Protein AF-A0A969E0N2-F1 (afdb_monomer_lite)

Sequence (62 aa):
MRFRAFIGAVCALGLFAVTLFSDAAQAVPKGVTYDDIVNTGLANSCPQIEQTVRGSISLDKG

Radius of gyration: 20.52 Å; chains: 1; bounding box: 28×32×68 Å

Structure (mmCIF, N/CA/C/O backbone):
data_AF-A0A969E0N2-F1
#
_entry.id   AF-A0A969E0N2-F1
#
loop_
_atom_site.group_PDB
_atom_site.id
_atom_site.type_symbol
_atom_site.label_atom_id
_atom_site.label_alt_id
_atom_site.label_comp_id
_atom_site.label_asym_id
_atom_site.label_entity_id
_atom_site.label_seq_id
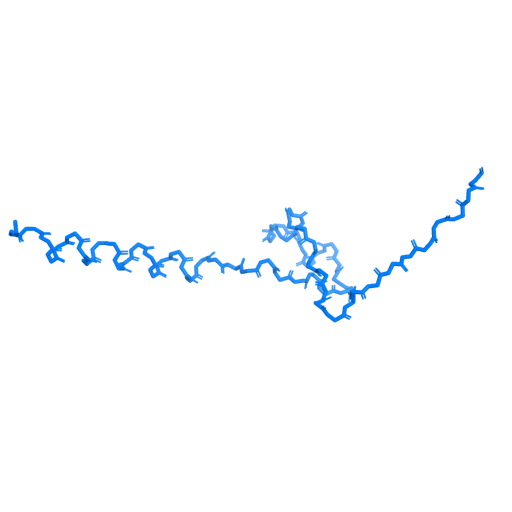_atom_site.pdbx_PDB_ins_code
_atom_site.Cartn_x
_atom_site.Cartn_y
_atom_site.Cartn_z
_atom_site.occupancy
_atom_site.B_iso_or_equiv
_atom_site.auth_seq_id
_atom_site.auth_comp_id
_atom_site.auth_asym_id
_atom_site.auth_atom_id
_atom_site.pdbx_PDB_model_num
ATOM 1 N N . MET A 1 1 ? -11.719 16.994 35.043 1.00 56.12 1 MET A N 1
ATOM 2 C CA . MET A 1 1 ? -10.485 16.237 35.375 1.00 56.12 1 MET A CA 1
ATOM 3 C C . MET A 1 1 ? -10.696 14.726 35.506 1.00 56.12 1 MET A C 1
ATOM 5 O O . MET A 1 1 ? -9.890 13.988 34.968 1.00 56.12 1 MET A O 1
ATOM 9 N N . ARG A 1 2 ? -11.768 14.264 36.163 1.00 69.19 2 ARG A N 1
ATOM 10 C CA . ARG A 1 2 ? -12.079 12.844 36.463 1.00 69.19 2 ARG A CA 1
ATOM 11 C C . ARG A 1 2 ? -11.978 11.864 35.282 1.00 69.19 2 ARG A C 1
ATOM 13 O O . ARG A 1 2 ? -11.424 10.789 35.436 1.00 69.19 2 ARG A O 1
ATOM 20 N N . PHE A 1 3 ? -12.443 12.256 34.097 1.00 79.81 3 PHE A N 1
ATOM 21 C CA . PHE A 1 3 ? -12.435 11.381 32.916 1.00 79.81 3 PHE A CA 1
ATOM 22 C C . PHE A 1 3 ? -11.221 11.566 32.000 1.00 79.81 3 PHE A C 1
ATOM 24 O O . PHE A 1 3 ? -11.147 10.926 30.961 1.00 79.81 3 PHE A O 1
ATOM 31 N N . ARG A 1 4 ? -10.253 12.425 32.355 1.00 79.38 4 ARG A N 1
ATOM 32 C CA . ARG A 1 4 ? -9.104 12.721 31.477 1.00 79.38 4 ARG A CA 1
ATOM 33 C C . ARG A 1 4 ? -8.260 11.477 31.197 1.00 79.38 4 ARG A C 1
ATOM 35 O O . ARG A 1 4 ? -7.845 11.283 30.063 1.00 79.38 4 ARG A O 1
ATOM 42 N N . ALA A 1 5 ? -8.067 10.628 32.207 1.00 81.81 5 ALA A N 1
ATOM 43 C CA . ALA A 1 5 ? -7.357 9.360 32.053 1.00 81.81 5 ALA A CA 1
ATOM 44 C C . ALA A 1 5 ? -8.124 8.378 31.151 1.00 81.81 5 ALA A C 1
ATOM 46 O O . ALA A 1 5 ? -7.530 7.736 30.293 1.00 81.81 5 ALA A O 1
ATOM 47 N N . PHE A 1 6 ? -9.451 8.320 31.293 1.00 87.25 6 PHE A N 1
ATOM 48 C CA . PHE A 1 6 ? -10.309 7.463 30.474 1.00 87.25 6 PHE A CA 1
ATOM 49 C C . PHE A 1 6 ? -10.331 7.903 29.003 1.00 87.25 6 PHE A C 1
ATOM 51 O O . PHE A 1 6 ? -10.134 7.087 28.111 1.00 87.25 6 PHE A O 1
ATOM 58 N N . ILE A 1 7 ? -10.485 9.207 28.749 1.00 87.31 7 ILE A N 1
ATOM 59 C CA . ILE A 1 7 ? -10.425 9.781 27.397 1.00 87.31 7 ILE A CA 1
ATOM 60 C C . ILE A 1 7 ? -9.048 9.519 26.770 1.00 87.31 7 ILE A C 1
ATOM 62 O O . ILE A 1 7 ? -8.972 9.098 25.621 1.00 87.31 7 ILE A O 1
ATOM 66 N N . GLY A 1 8 ? -7.965 9.693 27.537 1.00 88.62 8 GLY A N 1
ATOM 67 C CA . GLY A 1 8 ? -6.609 9.378 27.082 1.00 88.62 8 GLY A CA 1
ATOM 68 C C . GLY A 1 8 ? -6.431 7.908 26.693 1.00 88.62 8 GLY A C 1
ATOM 69 O O . GLY A 1 8 ? -5.852 7.629 25.648 1.00 88.62 8 GLY A O 1
ATOM 70 N N . ALA A 1 9 ? -6.979 6.977 27.478 1.00 88.31 9 ALA A N 1
ATOM 71 C CA . ALA A 1 9 ? -6.917 5.545 27.182 1.00 88.31 9 ALA A CA 1
ATOM 72 C C . ALA A 1 9 ? -7.687 5.176 25.902 1.00 88.31 9 ALA A C 1
ATOM 74 O O . ALA A 1 9 ? -7.173 4.429 25.071 1.00 88.31 9 ALA A O 1
ATOM 75 N N . VAL A 1 10 ? -8.883 5.740 25.704 1.00 90.44 10 VAL A N 1
ATOM 76 C CA . VAL A 1 10 ? -9.681 5.521 24.485 1.00 90.44 10 VAL A CA 1
ATOM 77 C C . VAL A 1 10 ? -8.974 6.095 23.254 1.00 90.44 10 VAL A C 1
ATOM 79 O O . VAL A 1 10 ? -8.897 5.425 22.227 1.00 90.44 10 VAL A O 1
ATOM 82 N N . CYS A 1 11 ? -8.397 7.296 23.352 1.00 86.25 11 CYS A N 1
ATOM 83 C CA . CYS A 1 11 ? -7.623 7.880 22.256 1.00 86.25 11 CYS A CA 1
ATOM 84 C C . CYS A 1 11 ? -6.356 7.073 21.942 1.00 86.25 11 CYS A C 1
ATOM 86 O O . CYS A 1 11 ? -6.054 6.866 20.771 1.00 86.25 11 CYS A O 1
ATOM 88 N N . ALA A 1 12 ? -5.636 6.588 22.957 1.00 86.44 12 ALA A N 1
ATOM 89 C CA . ALA A 1 12 ? -4.449 5.756 22.761 1.00 86.44 12 ALA A CA 1
ATOM 90 C C . ALA A 1 12 ? -4.790 4.431 22.060 1.00 86.44 12 ALA A C 1
ATOM 92 O O . ALA A 1 12 ? -4.090 4.035 21.132 1.00 86.44 12 ALA A O 1
ATOM 93 N N . LEU A 1 13 ? -5.898 3.787 22.441 1.00 84.94 13 LEU A N 1
ATOM 94 C CA . LEU A 1 13 ? -6.396 2.577 21.779 1.00 84.94 13 LEU A CA 1
ATOM 95 C C . LEU A 1 13 ? -6.845 2.843 20.336 1.00 84.94 13 LEU A C 1
ATOM 97 O O . LEU A 1 13 ? -6.538 2.052 19.447 1.00 84.94 13 LEU A O 1
ATOM 101 N N . GLY A 1 14 ? -7.530 3.962 20.088 1.00 82.50 14 GLY A N 1
ATOM 102 C CA . GLY A 1 14 ? -7.957 4.350 18.743 1.00 82.50 14 GLY A CA 1
ATOM 103 C C . GLY A 1 14 ? -6.779 4.631 17.809 1.00 82.50 14 GLY A C 1
ATOM 104 O O . GLY A 1 14 ? -6.759 4.150 16.680 1.00 82.50 14 GLY A O 1
ATOM 105 N N . LEU A 1 15 ? -5.762 5.350 18.291 1.00 81.38 15 LEU A N 1
ATOM 106 C CA . LEU A 1 15 ? -4.551 5.622 17.515 1.00 81.38 15 LEU A CA 1
ATOM 107 C C . LEU A 1 15 ? -3.739 4.346 17.261 1.00 81.38 15 LEU A C 1
ATOM 109 O O . LEU A 1 15 ? -3.274 4.146 16.143 1.00 81.38 15 LEU A O 1
ATOM 113 N N . PHE A 1 16 ? -3.632 3.455 18.252 1.00 76.56 16 PHE A N 1
ATOM 114 C CA . PHE A 1 16 ? -2.975 2.156 18.092 1.00 76.56 16 PHE A CA 1
ATOM 115 C C . PHE A 1 16 ? -3.666 1.280 17.034 1.00 76.56 16 PHE A C 1
ATOM 117 O O . PHE A 1 16 ? -2.997 0.681 16.190 1.00 76.56 16 PHE A O 1
ATOM 124 N N . ALA A 1 1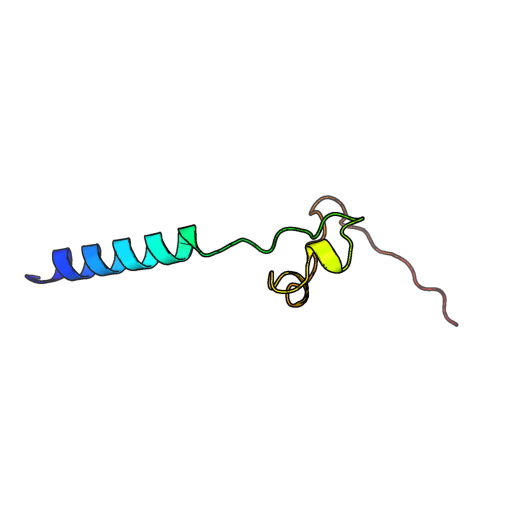7 ? -5.003 1.258 17.018 1.00 73.69 17 ALA A N 1
ATOM 125 C CA . ALA A 1 17 ? -5.760 0.564 15.981 1.00 73.69 17 ALA A CA 1
ATOM 126 C C . ALA A 1 17 ? -5.461 1.142 14.588 1.00 73.69 17 ALA A C 1
ATOM 128 O O . ALA A 1 17 ? -5.111 0.396 13.679 1.00 73.69 17 ALA A O 1
ATOM 129 N N . VAL A 1 18 ? -5.500 2.468 14.418 1.00 74.06 18 VAL A N 1
ATOM 130 C CA . VAL A 1 18 ? -5.197 3.094 13.119 1.00 74.06 18 VAL A CA 1
ATOM 131 C C . VAL A 1 18 ? -3.777 2.766 12.652 1.00 74.06 18 VAL A C 1
ATOM 133 O O . VAL A 1 18 ? -3.589 2.504 11.469 1.00 74.06 18 VAL A O 1
ATOM 136 N N . THR A 1 19 ? -2.786 2.699 13.547 1.00 70.31 19 THR A N 1
ATOM 137 C CA . THR A 1 19 ? -1.402 2.372 13.156 1.00 70.31 19 THR A CA 1
ATOM 138 C C . THR A 1 19 ? -1.197 0.934 12.680 1.00 70.31 19 THR A C 1
ATOM 140 O O . THR A 1 19 ? -0.317 0.710 11.859 1.00 70.31 19 THR A O 1
ATOM 143 N N . LEU A 1 20 ? -1.992 -0.031 13.153 1.00 62.88 20 LEU A N 1
ATOM 144 C CA . LEU A 1 20 ? -1.854 -1.437 12.746 1.00 62.88 20 LEU A CA 1
ATOM 145 C C . LEU A 1 20 ? -2.613 -1.775 11.458 1.00 62.88 20 LEU A C 1
ATOM 147 O O . LEU A 1 20 ? -2.226 -2.703 10.758 1.00 62.88 20 LEU A O 1
ATOM 151 N N . PHE A 1 21 ? -3.677 -1.033 11.144 1.00 63.91 21 PHE A N 1
ATOM 152 C CA . PHE A 1 21 ? -4.470 -1.223 9.921 1.00 63.91 21 PHE A CA 1
ATOM 153 C C . PHE A 1 21 ? -4.149 -0.201 8.823 1.00 63.91 21 PHE A C 1
ATOM 155 O O . PHE A 1 21 ? -4.719 -0.269 7.735 1.00 63.91 21 PHE A O 1
ATOM 162 N N . SER A 1 22 ? -3.246 0.748 9.084 1.00 61.91 22 SER A N 1
ATOM 163 C CA . SER A 1 22 ? -2.699 1.617 8.043 1.00 61.91 22 SER A CA 1
ATOM 164 C C . SER A 1 22 ? -1.567 0.883 7.340 1.00 61.91 22 SER A C 1
ATOM 166 O O . SER A 1 22 ? -0.395 1.097 7.642 1.00 61.91 22 SER A O 1
ATOM 168 N N . ASP A 1 23 ? -1.921 0.011 6.400 1.00 59.31 23 ASP A N 1
ATOM 169 C CA . ASP A 1 23 ? -0.971 -0.425 5.384 1.00 59.31 23 ASP A CA 1
ATOM 170 C C . ASP A 1 23 ? -0.593 0.827 4.584 1.00 59.31 23 ASP A C 1
ATOM 172 O O . ASP A 1 23 ? -1.395 1.382 3.826 1.00 59.31 23 ASP A O 1
ATOM 176 N N . ALA A 1 24 ? 0.603 1.362 4.833 1.00 57.91 24 ALA A N 1
ATOM 177 C CA . ALA A 1 24 ? 1.157 2.410 3.995 1.00 57.91 24 ALA A CA 1
ATOM 178 C C . ALA A 1 24 ? 1.263 1.810 2.594 1.00 57.91 24 ALA A C 1
ATOM 180 O O . ALA A 1 24 ? 2.040 0.877 2.421 1.00 57.91 24 ALA A O 1
ATOM 181 N N . ALA A 1 25 ? 0.438 2.296 1.656 1.00 55.00 25 ALA A N 1
ATOM 182 C CA . ALA A 1 25 ? 0.245 1.723 0.325 1.00 55.00 25 ALA A CA 1
ATOM 183 C C . ALA A 1 25 ? 1.561 1.169 -0.233 1.00 55.00 25 ALA A C 1
ATOM 185 O O . ALA A 1 25 ? 2.433 1.929 -0.655 1.00 55.00 25 ALA A O 1
ATOM 186 N N . GLN A 1 26 ? 1.735 -0.150 -0.158 1.00 56.41 26 GLN A N 1
ATOM 187 C CA . GLN A 1 26 ? 2.991 -0.762 -0.554 1.00 56.41 26 GLN A CA 1
ATOM 188 C C . GLN A 1 26 ? 3.090 -0.677 -2.071 1.00 56.41 26 GLN A C 1
ATOM 190 O O . GLN A 1 26 ? 2.108 -0.891 -2.787 1.00 56.41 26 GLN A O 1
ATOM 195 N N . ALA A 1 27 ? 4.270 -0.311 -2.571 1.00 58.44 27 ALA A N 1
ATOM 196 C CA . ALA A 1 27 ? 4.521 -0.323 -4.001 1.00 58.44 27 ALA A CA 1
ATOM 197 C C . ALA A 1 27 ? 4.226 -1.733 -4.523 1.00 58.44 27 ALA A C 1
ATOM 199 O O . ALA A 1 27 ? 4.875 -2.690 -4.106 1.00 58.44 27 ALA A O 1
ATOM 200 N N . VAL A 1 28 ? 3.235 -1.859 -5.409 1.00 60.50 28 VAL A N 1
ATOM 201 C CA . VAL A 1 28 ? 2.919 -3.134 -6.052 1.00 60.50 28 VAL A CA 1
ATOM 202 C C . VAL A 1 28 ? 4.186 -3.614 -6.773 1.00 60.50 28 VAL A C 1
ATOM 204 O O . VAL A 1 28 ? 4.665 -2.908 -7.670 1.00 60.50 28 VAL A O 1
ATOM 207 N N . PRO A 1 29 ? 4.772 -4.764 -6.388 1.00 61.75 29 PRO A N 1
ATOM 208 C CA . PRO A 1 29 ? 5.985 -5.248 -7.022 1.00 61.75 29 PRO A CA 1
ATOM 209 C C . PRO A 1 29 ? 5.721 -5.515 -8.504 1.00 61.75 29 PRO A C 1
ATOM 211 O O . PRO A 1 29 ? 4.696 -6.087 -8.884 1.00 61.75 29 PRO A O 1
ATOM 214 N N . LYS A 1 30 ? 6.647 -5.089 -9.369 1.00 67.56 30 LYS A N 1
ATOM 215 C CA . LYS A 1 30 ? 6.551 -5.375 -10.805 1.00 67.56 30 LYS A CA 1
ATOM 216 C C . LYS A 1 30 ? 6.553 -6.892 -11.004 1.00 67.56 30 LYS A C 1
ATOM 218 O O . LYS A 1 30 ? 7.489 -7.555 -10.572 1.00 67.56 30 LYS A O 1
ATOM 223 N N . GLY A 1 31 ? 5.528 -7.414 -11.677 1.00 73.62 31 GLY A N 1
ATOM 224 C CA . GLY A 1 31 ? 5.401 -8.843 -11.980 1.00 73.62 31 GLY A CA 1
ATOM 225 C C . GLY A 1 31 ? 4.330 -9.598 -11.191 1.00 73.62 31 GLY A C 1
ATOM 226 O O . GLY A 1 31 ? 4.216 -10.802 -11.390 1.00 73.62 31 GLY A O 1
ATOM 227 N N . VAL A 1 32 ? 3.533 -8.933 -10.345 1.00 80.94 32 VAL A N 1
ATOM 228 C CA . VAL A 1 32 ? 2.311 -9.556 -9.805 1.00 80.94 32 VAL A CA 1
ATOM 229 C C . VAL A 1 32 ? 1.298 -9.795 -10.922 1.00 80.94 32 VAL A C 1
ATOM 231 O O . VAL A 1 32 ? 1.107 -8.948 -11.802 1.00 80.94 32 VAL A O 1
ATOM 234 N N . THR A 1 33 ? 0.667 -10.962 -10.904 1.00 88.25 33 THR A N 1
ATOM 235 C CA . THR A 1 33 ? -0.367 -11.328 -11.871 1.00 88.25 33 THR A CA 1
ATOM 236 C C . THR A 1 33 ? -1.751 -10.958 -11.347 1.00 88.25 33 THR A C 1
ATOM 238 O O . THR A 1 33 ? -1.917 -10.590 -10.185 1.00 88.25 33 THR A O 1
ATOM 241 N N . TYR A 1 34 ? -2.762 -11.028 -12.217 1.00 86.75 34 TYR A N 1
ATOM 242 C CA . TYR A 1 34 ? -4.147 -10.735 -11.840 1.00 86.75 34 TYR A CA 1
ATOM 243 C C . TYR A 1 34 ? -4.616 -11.591 -10.654 1.00 86.75 34 TYR A C 1
ATOM 245 O O . TYR A 1 34 ? -5.243 -11.074 -9.728 1.00 86.75 34 TYR A O 1
ATOM 253 N N . ASP A 1 35 ? -4.252 -12.874 -10.659 1.00 91.56 35 ASP A N 1
ATOM 254 C CA . ASP A 1 35 ? -4.667 -13.835 -9.638 1.00 91.56 35 ASP A CA 1
ATOM 255 C C . ASP A 1 35 ? -4.059 -13.518 -8.263 1.00 91.56 35 ASP A C 1
ATOM 257 O O . ASP A 1 35 ? -4.681 -13.788 -7.238 1.00 91.56 35 ASP A O 1
ATOM 261 N N . ASP A 1 36 ? -2.897 -12.859 -8.233 1.00 84.06 36 ASP A N 1
ATOM 262 C CA . 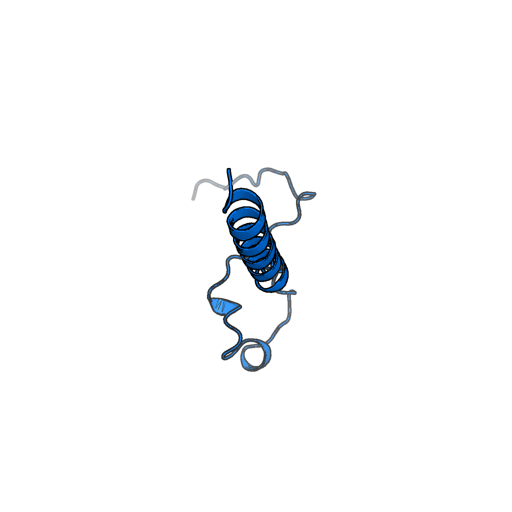ASP A 1 36 ? -2.223 -12.451 -6.995 1.00 84.06 36 ASP A CA 1
ATOM 263 C C . ASP A 1 36 ? -2.870 -11.213 -6.347 1.00 84.06 36 ASP A C 1
ATOM 265 O O . ASP A 1 36 ? -2.670 -10.949 -5.160 1.00 84.06 36 ASP A O 1
ATOM 269 N N . ILE A 1 37 ? -3.632 -10.424 -7.117 1.00 85.75 37 ILE A N 1
ATOM 270 C CA . ILE A 1 37 ? -4.182 -9.131 -6.672 1.00 85.75 37 ILE A CA 1
ATOM 271 C C . ILE A 1 37 ? -5.712 -9.093 -6.602 1.00 85.75 37 ILE A C 1
ATOM 273 O O . ILE A 1 37 ? -6.282 -8.122 -6.094 1.00 85.75 37 ILE A O 1
ATOM 277 N N . VAL A 1 38 ? -6.405 -10.120 -7.093 1.00 90.62 38 VAL A N 1
ATOM 278 C CA . VAL A 1 38 ? -7.868 -10.167 -7.041 1.00 90.62 38 VAL A CA 1
ATOM 279 C C . VAL A 1 38 ? -8.346 -10.239 -5.582 1.00 90.62 38 VAL A C 1
ATOM 281 O O . VAL A 1 38 ? -7.832 -11.003 -4.774 1.00 90.62 38 VAL A O 1
ATOM 284 N N . ASN A 1 39 ? -9.332 -9.414 -5.219 1.00 87.94 39 ASN A N 1
ATOM 285 C CA . ASN A 1 39 ? -9.900 -9.296 -3.862 1.00 87.94 39 ASN A CA 1
ATOM 286 C C . ASN A 1 39 ? -8.958 -8.788 -2.750 1.00 87.94 39 ASN A C 1
ATOM 288 O O . ASN A 1 39 ? -9.377 -8.726 -1.597 1.00 87.94 39 ASN A O 1
ATOM 292 N N . THR A 1 40 ? -7.729 -8.372 -3.061 1.00 84.69 40 THR A N 1
ATOM 293 C CA . THR A 1 40 ? -6.790 -7.852 -2.046 1.00 84.69 40 THR A CA 1
ATOM 294 C C . THR A 1 40 ? -6.948 -6.352 -1.787 1.00 84.69 40 THR A C 1
ATOM 296 O O . THR A 1 40 ? -6.453 -5.835 -0.792 1.00 84.69 40 THR A O 1
ATOM 299 N N . GLY A 1 41 ? -7.620 -5.626 -2.689 1.00 82.94 41 GLY A N 1
ATOM 300 C CA . GLY A 1 41 ? -7.735 -4.164 -2.635 1.00 82.94 41 GLY A CA 1
ATOM 301 C C . GLY A 1 41 ? -6.502 -3.411 -3.157 1.00 82.94 41 GLY A C 1
ATOM 302 O O . GLY A 1 41 ? -6.574 -2.193 -3.330 1.00 82.94 41 GLY A O 1
ATOM 303 N N . LEU A 1 42 ? -5.411 -4.110 -3.502 1.00 80.19 42 LEU A N 1
ATOM 304 C CA . LEU A 1 42 ? -4.196 -3.506 -4.073 1.00 80.19 42 LEU A CA 1
ATOM 305 C C . LEU A 1 42 ? -4.470 -2.785 -5.400 1.00 80.19 42 LEU A C 1
ATOM 307 O O . LEU A 1 42 ? -3.874 -1.748 -5.671 1.00 80.19 42 LEU A O 1
ATOM 311 N N . ALA A 1 43 ? -5.424 -3.284 -6.192 1.00 83.38 43 ALA A N 1
ATOM 312 C CA . ALA A 1 43 ? -5.835 -2.666 -7.455 1.00 83.38 43 ALA A CA 1
ATOM 313 C C . ALA A 1 43 ? -6.461 -1.265 -7.293 1.00 83.38 43 A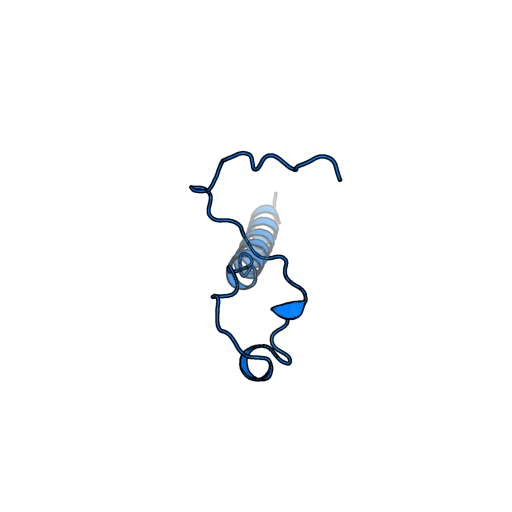LA A C 1
ATOM 315 O O . ALA A 1 43 ? -6.485 -0.494 -8.248 1.00 83.38 43 ALA A O 1
ATOM 316 N N . ASN A 1 44 ? -6.938 -0.916 -6.093 1.00 87.19 44 ASN A N 1
ATOM 317 C CA . ASN A 1 44 ? -7.482 0.411 -5.794 1.00 87.19 44 ASN A CA 1
ATOM 318 C C . ASN A 1 44 ? -6.423 1.379 -5.244 1.00 87.19 44 ASN A C 1
ATOM 320 O O . ASN A 1 44 ? -6.741 2.528 -4.941 1.00 87.19 44 ASN A O 1
ATOM 324 N N . SER A 1 45 ? -5.178 0.924 -5.081 1.00 82.12 45 SER A N 1
ATOM 325 C CA . SER A 1 45 ? -4.098 1.711 -4.493 1.00 82.12 45 SER A CA 1
ATOM 326 C C . SER A 1 45 ? -3.155 2.236 -5.573 1.00 82.12 45 SER A C 1
ATOM 328 O O . SER A 1 45 ? -2.705 1.493 -6.444 1.00 82.12 45 SER A O 1
ATOM 330 N N . CYS A 1 46 ? -2.831 3.530 -5.515 1.00 82.38 46 CYS A N 1
ATOM 331 C CA . CYS A 1 46 ? -1.863 4.130 -6.433 1.00 82.38 46 CYS A CA 1
ATOM 332 C C . CYS A 1 46 ? -0.440 3.617 -6.133 1.00 82.38 46 CYS A C 1
ATOM 334 O O . CYS A 1 46 ? -0.044 3.606 -4.964 1.00 82.38 46 CYS A O 1
ATOM 336 N N . PRO A 1 47 ? 0.368 3.270 -7.154 1.00 78.88 47 PRO A N 1
ATOM 337 C CA . PRO A 1 47 ? 1.757 2.869 -6.949 1.00 78.88 47 PRO A CA 1
ATOM 338 C C . PRO A 1 47 ? 2.585 3.991 -6.311 1.00 78.88 47 PRO A C 1
ATOM 340 O O . PRO A 1 47 ? 2.536 5.141 -6.753 1.00 78.88 47 PRO A O 1
ATOM 343 N N . GLN A 1 48 ? 3.383 3.657 -5.297 1.00 77.50 48 GLN A N 1
ATOM 344 C CA . GLN A 1 48 ? 4.385 4.570 -4.747 1.00 77.50 48 GLN A CA 1
ATOM 345 C C . GLN A 1 48 ? 5.602 4.619 -5.677 1.00 77.50 48 GLN A C 1
ATOM 347 O O . GLN A 1 48 ? 6.109 3.581 -6.104 1.00 77.50 48 GLN A O 1
ATOM 352 N N . ILE A 1 49 ? 6.091 5.824 -5.967 1.00 75.75 49 ILE A N 1
ATOM 353 C CA . ILE A 1 49 ? 7.371 6.012 -6.654 1.00 75.75 49 ILE A CA 1
ATOM 354 C C . ILE A 1 49 ? 8.468 6.117 -5.600 1.00 75.75 49 ILE A C 1
ATOM 356 O O . ILE A 1 49 ? 8.338 6.854 -4.622 1.00 75.75 49 ILE A O 1
ATOM 360 N N . GLU A 1 50 ? 9.547 5.365 -5.802 1.00 76.88 50 GLU A N 1
ATOM 361 C CA . GLU A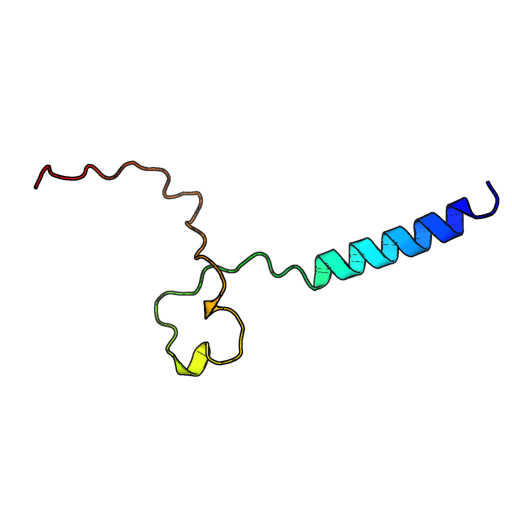 1 50 ? 10.699 5.366 -4.909 1.00 76.88 50 GLU A CA 1
ATOM 362 C C . GLU A 1 50 ? 11.278 6.786 -4.791 1.00 76.88 50 GLU A C 1
ATOM 364 O O . GLU A 1 50 ? 11.461 7.490 -5.787 1.00 76.88 50 GLU A O 1
ATOM 369 N N . GLN A 1 51 ? 11.566 7.232 -3.565 1.00 68.69 51 GLN A N 1
ATOM 370 C CA . GLN A 1 51 ? 11.971 8.622 -3.300 1.00 68.69 51 GLN A CA 1
ATOM 371 C C . GLN A 1 51 ? 13.301 9.015 -3.966 1.00 68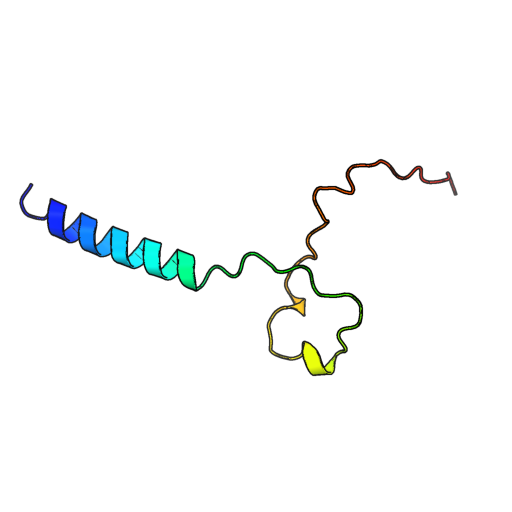.69 51 GLN A C 1
ATOM 373 O O . GLN A 1 51 ? 13.607 10.202 -4.089 1.00 68.69 51 GLN A O 1
ATOM 378 N N . THR A 1 52 ? 14.073 8.023 -4.404 1.00 72.81 52 THR A N 1
ATOM 379 C CA . THR A 1 52 ? 15.342 8.151 -5.122 1.00 72.81 52 THR A CA 1
ATOM 380 C C . THR A 1 52 ? 15.160 8.524 -6.597 1.00 72.81 52 THR A C 1
ATOM 382 O O . THR A 1 52 ? 16.073 9.091 -7.191 1.00 72.81 52 THR A O 1
ATOM 385 N N . VAL A 1 53 ? 13.980 8.297 -7.189 1.00 68.00 53 VAL A N 1
ATOM 386 C CA . VAL A 1 53 ? 13.690 8.563 -8.612 1.00 68.00 53 VAL A CA 1
ATOM 387 C C . VAL A 1 53 ? 13.136 9.981 -8.800 1.00 68.00 53 VAL A C 1
ATOM 389 O O . VAL A 1 53 ? 12.107 10.211 -9.433 1.00 68.00 53 VAL A O 1
ATOM 392 N N . ARG A 1 54 ? 13.813 10.974 -8.217 1.00 70.12 54 ARG A N 1
ATOM 393 C CA . ARG A 1 54 ? 13.497 12.392 -8.438 1.00 70.12 54 ARG A CA 1
ATOM 394 C C . ARG A 1 54 ? 14.264 12.904 -9.656 1.00 70.12 54 ARG A C 1
ATOM 396 O O . ARG A 1 54 ? 15.390 13.372 -9.534 1.00 70.12 54 ARG A O 1
ATOM 403 N N . GLY A 1 55 ? 13.636 12.820 -10.824 1.00 81.00 55 GLY A N 1
ATOM 404 C CA . GLY A 1 55 ? 14.126 13.391 -12.081 1.00 81.00 55 GLY A CA 1
ATOM 405 C C . GLY A 1 55 ? 12.985 13.978 -12.910 1.00 81.00 55 GLY A C 1
ATOM 406 O O . GLY A 1 55 ? 11.816 13.853 -12.549 1.00 81.00 55 GLY A O 1
ATOM 407 N N . SER A 1 56 ? 13.315 14.625 -14.024 1.00 81.81 56 SER A N 1
ATOM 408 C CA . SER A 1 56 ? 12.345 15.075 -15.024 1.00 81.81 56 SER A CA 1
ATOM 409 C C . SER A 1 56 ? 12.520 14.272 -16.310 1.00 81.81 56 SER A C 1
ATOM 411 O O . SER A 1 56 ? 13.640 13.992 -16.733 1.00 81.81 56 SER A O 1
ATOM 413 N N . ILE A 1 57 ? 11.407 13.892 -16.934 1.00 84.38 57 ILE A N 1
ATOM 414 C CA . ILE A 1 57 ? 11.395 13.217 -18.234 1.00 84.38 57 ILE A CA 1
ATOM 415 C C . ILE A 1 57 ? 10.868 14.231 -19.244 1.00 84.38 57 ILE A C 1
ATOM 417 O O . ILE A 1 57 ? 9.727 14.680 -19.132 1.00 84.38 57 ILE A O 1
ATOM 421 N N . SER A 1 58 ? 11.708 14.627 -20.197 1.00 88.44 58 SER A N 1
ATOM 422 C CA . SER A 1 58 ? 11.291 15.514 -21.283 1.00 88.44 58 SER A CA 1
ATOM 423 C C . SER A 1 58 ? 10.338 14.775 -22.218 1.00 88.44 58 SER A C 1
ATOM 425 O O . SER A 1 58 ? 10.622 13.653 -22.633 1.00 88.44 58 SER A O 1
ATOM 427 N N . LEU A 1 59 ? 9.218 15.412 -22.554 1.00 89.44 59 LEU A N 1
ATOM 428 C CA . LEU A 1 59 ? 8.265 14.912 -23.542 1.00 89.44 59 LEU A CA 1
ATOM 429 C C . LEU A 1 59 ? 8.533 15.607 -24.880 1.00 89.44 59 LEU A C 1
ATOM 431 O O . LEU A 1 59 ? 8.663 16.834 -24.915 1.00 89.44 59 LEU A O 1
ATOM 435 N N . ASP A 1 60 ? 8.626 14.832 -25.959 1.00 91.44 60 ASP A N 1
ATOM 436 C CA . ASP A 1 60 ? 8.724 15.376 -27.314 1.00 91.44 60 ASP A CA 1
ATOM 437 C C . ASP A 1 60 ? 7.381 16.009 -27.722 1.00 91.44 60 ASP A C 1
ATOM 439 O O . ASP A 1 60 ? 6.314 15.562 -27.282 1.00 91.44 60 ASP A O 1
ATOM 443 N N . LYS A 1 61 ? 7.416 17.087 -28.512 1.00 84.44 61 LYS A N 1
ATOM 444 C CA . LYS A 1 61 ? 6.189 17.720 -29.006 1.00 84.44 61 LYS A CA 1
ATOM 445 C C . LYS A 1 61 ? 5.740 16.938 -30.237 1.00 84.44 61 LYS A C 1
ATOM 447 O O . LYS A 1 61 ? 6.368 17.058 -31.281 1.00 84.44 61 LYS A O 1
ATOM 452 N N . GLY A 1 62 ? 4.680 16.148 -30.063 1.00 70.06 62 GLY A N 1
ATOM 453 C CA . GLY A 1 62 ? 4.047 15.374 -31.136 1.00 70.06 62 GLY A CA 1
ATOM 454 C C . GLY A 1 62 ? 3.539 16.211 -32.302 1.00 70.06 62 GLY A C 1
ATOM 455 O O . GLY A 1 62 ? 3.344 17.438 -32.127 1.00 70.06 62 GLY A O 1
#

Secondary structure (DSSP, 8-state):
-TTHHHHHHHHHHHHHHHHHH----PPPPTT--HHHHTTSSGGGSPPPPPTT-----PPP--

pLDDT: mean 77.45, std 10.44, range [55.0, 91.56]

Foldseek 3Di:
DVCPVVVVVVVVVVVVVCVVPPPVLAADDPPDDPVNCPPVCNVVGDGDDDPVPPDDDDDDDD